Protein AF-A0A1W6A585-F1 (afdb_monomer_lite)

Structure (mmCIF, N/CA/C/O backbone):
data_AF-A0A1W6A585-F1
#
_entry.id   AF-A0A1W6A585-F1
#
loop_
_atom_site.group_PDB
_atom_site.id
_atom_site.type_symbol
_atom_site.label_atom_id
_atom_site.label_alt_id
_atom_site.label_comp_id
_atom_site.label_asym_id
_atom_site.label_entity_id
_atom_site.label_seq_id
_atom_site.pdbx_PDB_ins_code
_atom_site.Cartn_x
_atom_site.Cartn_y
_atom_site.Cartn_z
_atom_site.occupancy
_atom_site.B_iso_or_equiv
_atom_site.auth_seq_id
_atom_site.auth_comp_id
_atom_site.auth_asym_id
_atom_site.auth_atom_id
_atom_site.pdbx_PDB_model_num
ATOM 1 N N . MET A 1 1 ? -0.919 -3.423 17.310 1.00 91.56 1 MET A N 1
ATOM 2 C CA . MET A 1 1 ? -0.497 -2.271 16.476 1.00 91.56 1 MET A CA 1
ATOM 3 C C . MET A 1 1 ? -1.715 -1.393 16.209 1.00 91.56 1 MET A C 1
ATOM 5 O O . MET A 1 1 ? -2.784 -1.970 16.002 1.00 91.56 1 MET A O 1
ATOM 9 N N . ARG A 1 2 ? -1.601 -0.051 16.245 1.00 95.38 2 ARG A N 1
ATOM 10 C CA . ARG A 1 2 ? -2.757 0.808 15.926 1.00 95.38 2 ARG A CA 1
ATOM 11 C C . ARG A 1 2 ? -3.087 0.684 14.443 1.00 95.38 2 ARG A C 1
ATOM 13 O O . ARG A 1 2 ? -2.188 0.471 13.629 1.00 95.38 2 ARG A O 1
ATOM 20 N N . LYS A 1 3 ? -4.361 0.832 14.090 1.00 96.56 3 LYS A N 1
ATOM 21 C CA . LYS A 1 3 ? -4.817 0.820 12.692 1.00 96.56 3 LYS A CA 1
ATOM 22 C C . LYS A 1 3 ? -4.070 1.866 11.857 1.00 96.56 3 LYS A C 1
ATOM 24 O O . LYS A 1 3 ? -3.578 1.538 10.779 1.00 96.56 3 LYS A O 1
ATOM 29 N N . ILE A 1 4 ? -3.905 3.082 12.387 1.00 96.00 4 ILE A N 1
ATOM 30 C CA . ILE A 1 4 ? -3.217 4.170 11.681 1.00 96.00 4 ILE A CA 1
ATOM 31 C C . ILE A 1 4 ? -1.752 3.864 11.360 1.00 96.00 4 ILE A C 1
ATOM 33 O O . ILE A 1 4 ? -1.288 4.200 10.274 1.00 96.00 4 ILE A O 1
ATOM 37 N N . ASP A 1 5 ? -1.045 3.161 12.252 1.00 95.62 5 ASP A N 1
ATOM 38 C CA . ASP A 1 5 ? 0.359 2.794 12.038 1.00 95.62 5 ASP A CA 1
ATOM 39 C C . ASP A 1 5 ? 0.494 1.880 10.806 1.00 95.62 5 ASP A C 1
ATOM 41 O O . ASP A 1 5 ? 1.440 1.994 10.030 1.00 95.62 5 ASP A O 1
ATOM 45 N N . ILE A 1 6 ? -0.483 0.989 10.598 1.00 96.12 6 ILE A N 1
ATOM 46 C CA . ILE A 1 6 ? -0.512 0.061 9.462 1.00 96.12 6 ILE A CA 1
ATOM 47 C C . ILE A 1 6 ? -0.818 0.820 8.171 1.00 96.12 6 ILE A C 1
ATOM 49 O O . ILE A 1 6 ? -0.105 0.654 7.183 1.00 96.12 6 ILE A O 1
ATOM 53 N N . VAL A 1 7 ? -1.845 1.674 8.185 1.00 95.44 7 VAL A N 1
ATOM 54 C CA . VAL A 1 7 ? -2.234 2.488 7.022 1.00 95.44 7 VAL A CA 1
ATOM 55 C C . VAL A 1 7 ? -1.082 3.395 6.582 1.00 95.44 7 VAL A C 1
ATOM 57 O O . VAL A 1 7 ? -0.751 3.441 5.398 1.00 95.44 7 VAL A O 1
ATOM 60 N N . MET A 1 8 ? -0.406 4.052 7.528 1.00 95.38 8 MET A N 1
ATOM 61 C CA . MET A 1 8 ? 0.756 4.892 7.232 1.00 95.38 8 MET A CA 1
ATOM 62 C C . MET A 1 8 ? 1.908 4.104 6.609 1.00 95.38 8 MET A C 1
ATOM 64 O O . MET A 1 8 ? 2.510 4.567 5.643 1.00 95.38 8 MET A O 1
ATOM 68 N N . GLU A 1 9 ? 2.225 2.912 7.114 1.00 95.38 9 GLU A N 1
ATOM 69 C CA . GLU A 1 9 ? 3.292 2.088 6.535 1.00 95.38 9 GLU A CA 1
ATOM 70 C C . GLU A 1 9 ? 2.941 1.588 5.120 1.00 95.38 9 GLU A C 1
ATOM 72 O O . GLU A 1 9 ? 3.835 1.503 4.270 1.00 95.38 9 GLU A O 1
ATOM 77 N N . ILE A 1 10 ? 1.659 1.329 4.830 1.00 95.31 10 ILE A N 1
ATOM 78 C CA . ILE A 1 10 ? 1.180 1.031 3.471 1.00 95.31 10 ILE A CA 1
ATOM 79 C C . ILE A 1 10 ? 1.442 2.228 2.551 1.00 95.31 10 ILE A C 1
ATOM 81 O O . ILE A 1 10 ? 2.168 2.092 1.565 1.00 95.31 10 ILE A O 1
ATOM 85 N N . TRP A 1 11 ? 0.965 3.423 2.911 1.00 94.00 11 TRP A N 1
ATOM 86 C CA . TRP A 1 11 ? 1.144 4.617 2.078 1.00 94.00 11 TRP A CA 1
ATOM 87 C C . TRP A 1 11 ? 2.603 5.039 1.927 1.00 94.00 11 TRP A C 1
ATOM 89 O O . TRP A 1 11 ? 3.014 5.494 0.862 1.00 94.00 11 TRP A O 1
ATOM 99 N N . LYS A 1 12 ? 3.436 4.844 2.952 1.00 93.31 12 L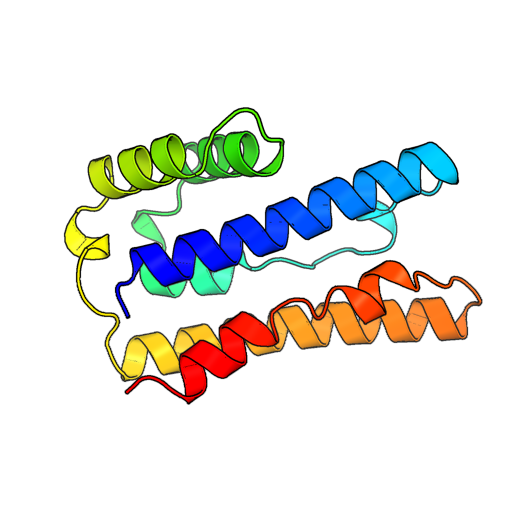YS A N 1
ATOM 100 C CA . LYS A 1 12 ? 4.887 5.064 2.849 1.00 93.31 12 LYS A CA 1
ATOM 101 C C . LYS A 1 12 ? 5.540 4.091 1.876 1.00 93.31 12 LYS A C 1
ATOM 103 O O . LYS A 1 12 ? 6.494 4.462 1.193 1.00 93.31 12 LYS A O 1
ATOM 108 N N . THR A 1 13 ? 5.046 2.858 1.808 1.00 92.25 13 THR A N 1
ATOM 109 C CA . THR A 1 13 ? 5.521 1.865 0.842 1.00 92.25 13 THR A CA 1
ATOM 110 C C . THR A 1 13 ? 5.131 2.264 -0.578 1.00 92.25 13 THR A C 1
ATOM 112 O O . THR A 1 13 ? 5.997 2.281 -1.452 1.00 92.25 13 THR A O 1
ATOM 115 N N . GLU A 1 14 ? 3.881 2.679 -0.799 1.00 92.19 14 GLU A N 1
ATOM 116 C CA . GLU A 1 14 ? 3.445 3.192 -2.105 1.00 92.19 14 GLU A CA 1
ATOM 117 C C . GLU A 1 14 ? 4.211 4.445 -2.523 1.00 92.19 14 GLU A C 1
ATOM 119 O O . GLU A 1 14 ? 4.690 4.522 -3.649 1.00 92.19 14 GLU A O 1
ATOM 124 N N . ARG A 1 15 ? 4.433 5.388 -1.602 1.00 92.62 15 ARG A N 1
ATOM 125 C CA . ARG A 1 15 ? 5.257 6.579 -1.844 1.00 92.62 15 ARG A CA 1
ATOM 126 C C . ARG A 1 15 ? 6.665 6.218 -2.309 1.00 92.62 15 ARG A C 1
ATOM 128 O O . ARG A 1 15 ? 7.159 6.788 -3.279 1.00 92.62 15 ARG A O 1
ATOM 135 N N . LYS A 1 16 ? 7.327 5.268 -1.642 1.00 91.56 16 LYS A N 1
ATOM 136 C CA . LYS A 1 16 ? 8.656 4.795 -2.063 1.00 91.56 16 LYS A CA 1
ATOM 137 C C . LYS A 1 16 ? 8.614 4.212 -3.475 1.00 91.56 16 LYS A C 1
ATOM 139 O O . LYS A 1 16 ? 9.472 4.547 -4.286 1.00 91.56 16 LYS A O 1
ATOM 144 N N . PHE A 1 17 ? 7.623 3.370 -3.767 1.00 91.69 17 PHE A N 1
ATOM 145 C CA . PHE A 1 17 ? 7.435 2.777 -5.091 1.00 91.69 17 PHE A CA 1
ATOM 146 C C . PHE A 1 17 ? 7.178 3.841 -6.171 1.00 91.69 17 PHE A C 1
ATOM 148 O O . PHE A 1 17 ? 7.789 3.796 -7.237 1.00 91.69 17 PHE A O 1
ATOM 155 N N . PHE A 1 18 ? 6.355 4.847 -5.867 1.00 92.38 18 PHE A N 1
ATOM 156 C CA . PHE A 1 18 ? 6.067 5.970 -6.753 1.00 92.38 18 PHE A CA 1
ATOM 157 C C . PHE A 1 18 ? 7.332 6.761 -7.117 1.00 92.38 18 PHE A C 1
ATOM 159 O O . PHE A 1 18 ? 7.631 6.963 -8.294 1.00 92.38 18 PHE A O 1
ATOM 166 N N . PHE A 1 19 ? 8.132 7.163 -6.124 1.00 92.56 19 PHE A N 1
ATOM 167 C CA . PHE A 1 19 ? 9.371 7.898 -6.394 1.00 92.56 19 PHE A CA 1
ATOM 168 C C . PHE A 1 19 ? 10.404 7.062 -7.152 1.00 92.56 19 PHE A C 1
ATOM 170 O O . PHE A 1 19 ? 11.087 7.598 -8.024 1.00 92.56 19 PHE A O 1
ATOM 177 N N . TYR A 1 20 ? 10.479 5.756 -6.880 1.00 92.50 20 TYR A N 1
ATOM 178 C CA . TYR A 1 20 ? 11.316 4.848 -7.660 1.00 92.50 20 TYR A CA 1
ATOM 179 C C . TYR A 1 20 ? 10.892 4.816 -9.135 1.00 92.50 20 TYR A C 1
ATOM 181 O O . TYR A 1 20 ? 11.729 4.958 -10.026 1.00 92.50 20 TYR A O 1
ATOM 189 N N . GLY A 1 21 ? 9.591 4.692 -9.405 1.00 92.38 21 GLY A N 1
ATOM 190 C CA . GLY A 1 21 ? 9.068 4.712 -10.769 1.00 92.38 21 GLY A CA 1
ATOM 191 C C . GLY A 1 21 ? 9.371 6.016 -11.505 1.00 92.38 21 GLY A C 1
ATOM 192 O O . GLY A 1 21 ? 9.797 5.996 -12.660 1.00 92.38 21 GLY A O 1
ATOM 193 N N . TYR A 1 22 ? 9.238 7.150 -10.814 1.00 93.12 22 TYR A N 1
ATOM 194 C CA . TYR A 1 22 ? 9.595 8.458 -11.363 1.00 93.12 22 TYR A CA 1
ATOM 195 C C . TYR A 1 22 ? 11.093 8.562 -11.692 1.00 93.12 22 TYR A C 1
ATOM 197 O O . TYR A 1 22 ? 11.469 9.072 -12.747 1.00 93.12 22 TYR A O 1
ATOM 205 N N . GLU A 1 23 ? 11.966 8.047 -10.822 1.00 93.00 23 GLU A N 1
ATOM 206 C CA . GLU A 1 23 ? 13.410 7.993 -11.069 1.00 93.00 23 GLU A CA 1
ATOM 207 C C . GLU A 1 23 ? 13.752 7.126 -12.289 1.00 93.00 23 GLU A C 1
ATOM 209 O O . GLU A 1 23 ? 14.532 7.548 -13.146 1.00 93.00 23 GLU A O 1
ATOM 214 N N . VAL A 1 24 ? 13.132 5.948 -12.417 1.00 91.56 24 VAL A N 1
ATOM 215 C CA . VAL A 1 24 ? 13.290 5.078 -13.592 1.00 91.56 24 VAL A CA 1
ATOM 216 C C . VAL A 1 24 ? 12.885 5.810 -14.867 1.00 91.56 24 VAL A C 1
ATOM 218 O O . VAL A 1 24 ? 13.657 5.819 -15.831 1.00 91.56 24 VAL A O 1
ATOM 221 N N . CYS A 1 25 ? 11.717 6.453 -14.867 1.00 92.75 25 CYS A N 1
ATOM 222 C CA . CYS A 1 25 ? 11.221 7.206 -16.013 1.00 92.75 25 CYS A CA 1
ATOM 223 C C . CYS A 1 25 ? 12.200 8.314 -16.422 1.00 92.75 25 CYS A C 1
ATOM 225 O O . CYS A 1 25 ? 12.593 8.394 -17.584 1.00 92.75 25 CYS A O 1
ATOM 227 N N . ASN A 1 26 ? 12.687 9.108 -15.466 1.00 92.62 26 ASN A N 1
ATOM 228 C CA . ASN A 1 26 ? 13.635 10.190 -15.749 1.00 92.62 26 ASN A CA 1
ATOM 229 C C . ASN A 1 26 ? 14.987 9.695 -16.277 1.00 92.62 26 ASN A C 1
ATOM 231 O O . ASN A 1 26 ? 15.590 10.348 -17.127 1.00 92.62 26 ASN A O 1
ATOM 235 N N . ASN A 1 27 ? 15.476 8.560 -15.774 1.00 90.50 27 ASN A N 1
ATOM 236 C CA . ASN A 1 27 ? 16.802 8.049 -16.121 1.00 90.50 27 ASN A CA 1
ATOM 237 C C . ASN A 1 27 ? 16.819 7.233 -17.419 1.00 90.50 27 ASN A C 1
ATOM 239 O O . ASN A 1 27 ? 17.860 7.141 -18.068 1.00 90.50 27 ASN A O 1
ATOM 243 N N . THR A 1 28 ? 15.696 6.610 -17.785 1.00 88.69 28 THR A N 1
ATOM 244 C CA . THR A 1 28 ? 15.640 5.638 -18.892 1.00 88.69 28 THR A CA 1
ATOM 245 C C . THR A 1 28 ? 14.655 6.010 -19.999 1.00 88.69 28 THR A C 1
ATOM 247 O O . THR A 1 28 ? 14.768 5.478 -21.102 1.00 88.69 28 THR A O 1
ATOM 250 N N . GLY A 1 29 ? 13.701 6.907 -19.730 1.00 89.88 29 GLY A N 1
ATOM 251 C CA . GLY A 1 29 ? 12.579 7.212 -20.622 1.00 89.88 29 GLY A CA 1
ATOM 252 C C . GLY A 1 29 ? 11.504 6.120 -20.681 1.00 89.88 29 GLY A C 1
ATOM 253 O O . GLY A 1 29 ? 10.623 6.193 -21.531 1.00 89.88 29 GLY A O 1
ATOM 254 N N . ILE A 1 30 ? 11.582 5.092 -19.829 1.00 89.12 30 ILE A N 1
ATOM 255 C CA . ILE A 1 30 ? 10.564 4.042 -19.727 1.00 89.12 30 ILE A CA 1
ATOM 256 C C . ILE A 1 30 ? 9.413 4.552 -18.862 1.00 89.12 30 ILE A C 1
ATOM 258 O O . ILE A 1 30 ? 9.625 4.896 -17.699 1.00 89.12 30 ILE A O 1
ATOM 262 N N . GLU A 1 31 ? 8.195 4.510 -19.398 1.00 92.12 31 GLU A N 1
ATOM 263 C CA . GLU A 1 31 ? 6.962 4.792 -18.659 1.00 92.12 31 GLU A CA 1
ATOM 264 C C . GLU 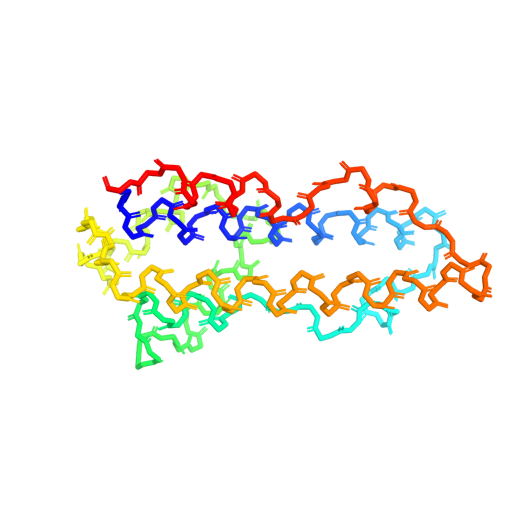A 1 31 ? 6.698 3.686 -17.624 1.00 92.12 31 GLU A C 1
ATOM 266 O O . GLU A 1 31 ? 5.973 2.720 -17.854 1.00 92.12 31 GLU A O 1
ATOM 271 N N . PHE A 1 32 ? 7.354 3.786 -16.467 1.00 90.44 32 PHE A N 1
ATOM 272 C CA . PHE A 1 32 ? 7.407 2.724 -15.460 1.00 90.44 32 PHE A CA 1
ATOM 273 C C . PHE A 1 32 ? 6.023 2.232 -15.012 1.00 90.44 32 PHE A C 1
ATOM 275 O O . PHE A 1 32 ? 5.825 1.032 -14.833 1.00 90.44 32 PHE A O 1
ATOM 282 N N . PHE A 1 33 ? 5.058 3.139 -14.871 1.00 89.81 33 PHE A N 1
ATOM 283 C CA . PHE A 1 33 ? 3.694 2.810 -14.443 1.00 89.81 33 PHE A CA 1
ATOM 284 C C . PHE A 1 33 ? 2.816 2.238 -15.568 1.00 89.81 33 PHE A C 1
ATOM 286 O O . PHE A 1 33 ? 1.760 1.680 -15.287 1.00 89.81 33 PHE A O 1
ATOM 293 N N . GLU A 1 34 ? 3.251 2.327 -16.829 1.00 90.31 34 GLU A N 1
ATOM 294 C CA . GLU A 1 34 ? 2.659 1.553 -17.931 1.00 90.31 34 GLU A CA 1
ATOM 295 C C . GLU A 1 34 ? 3.217 0.122 -17.976 1.00 90.31 34 GLU A C 1
ATOM 297 O O . GLU A 1 34 ? 2.587 -0.781 -18.522 1.00 90.31 34 GLU A O 1
ATOM 302 N N . VAL A 1 35 ? 4.403 -0.086 -17.396 1.00 88.50 35 VAL A N 1
ATOM 303 C CA . VAL A 1 35 ? 5.095 -1.377 -17.350 1.00 88.50 35 VAL A CA 1
ATOM 304 C C . VAL A 1 35 ? 4.693 -2.194 -16.121 1.00 88.50 35 VAL A C 1
ATOM 306 O O . VAL A 1 35 ? 4.417 -3.387 -16.246 1.00 88.50 35 VAL A O 1
ATOM 309 N N . ILE A 1 36 ? 4.673 -1.568 -14.942 1.00 88.75 36 ILE A N 1
ATOM 310 C CA . ILE A 1 36 ? 4.148 -2.155 -13.709 1.00 88.75 36 ILE A CA 1
ATOM 311 C C . ILE A 1 36 ? 2.744 -1.607 -13.479 1.00 88.75 36 ILE A C 1
ATOM 313 O O . ILE A 1 36 ? 2.560 -0.531 -12.910 1.00 88.75 36 ILE A O 1
ATOM 317 N N . THR A 1 37 ? 1.755 -2.364 -13.926 1.00 83.69 37 THR A N 1
ATOM 318 C CA . THR A 1 37 ? 0.336 -2.024 -13.812 1.00 83.69 37 THR A CA 1
ATOM 319 C C . THR A 1 37 ? -0.287 -2.745 -12.619 1.00 83.69 37 THR A C 1
ATOM 321 O O . THR A 1 37 ? 0.247 -3.739 -12.153 1.00 83.69 37 THR A O 1
ATOM 324 N N . GLU A 1 38 ? -1.443 -2.317 -12.116 1.00 82.44 38 GLU A N 1
ATOM 325 C CA . GLU A 1 38 ? -2.232 -3.100 -11.134 1.00 82.44 38 GLU A CA 1
ATOM 326 C C . GLU A 1 38 ? -1.567 -3.359 -9.761 1.00 82.44 38 GLU A C 1
ATOM 328 O O . GLU A 1 38 ? -2.098 -4.129 -8.956 1.00 82.44 38 GLU A O 1
ATOM 333 N N . PHE A 1 39 ? -0.422 -2.741 -9.450 1.00 85.50 39 PHE A N 1
ATOM 334 C CA . PHE A 1 39 ? 0.082 -2.723 -8.078 1.00 85.50 39 PHE A CA 1
ATOM 335 C C . PHE A 1 39 ? -0.734 -1.717 -7.263 1.00 85.50 39 PHE A C 1
ATOM 337 O O . PHE A 1 39 ? -0.549 -0.511 -7.395 1.00 85.50 39 PHE A O 1
ATOM 344 N N . ASP A 1 40 ? -1.649 -2.235 -6.449 1.00 83.69 40 ASP A N 1
ATOM 345 C CA . ASP A 1 40 ? -2.582 -1.452 -5.641 1.00 83.69 40 ASP A CA 1
ATOM 346 C C . ASP A 1 40 ? -2.683 -2.048 -4.229 1.00 83.69 40 ASP A C 1
ATOM 348 O O . ASP A 1 40 ? -2.917 -3.252 -4.071 1.00 83.69 40 ASP A O 1
ATOM 352 N N . LEU A 1 41 ? -2.495 -1.219 -3.197 1.00 90.88 41 LEU A N 1
ATOM 353 C CA . LEU A 1 41 ? -2.647 -1.609 -1.791 1.00 90.88 41 LEU A CA 1
ATOM 354 C C . LEU A 1 41 ? -3.897 -1.005 -1.141 1.00 90.88 41 LEU A C 1
ATOM 356 O O . LEU A 1 41 ? -4.139 -1.230 0.050 1.00 90.88 41 LEU A O 1
ATOM 360 N N . SER A 1 42 ? -4.738 -0.312 -1.915 1.00 90.62 42 SER A N 1
ATOM 361 C CA . SER A 1 42 ? -5.981 0.307 -1.450 1.00 90.62 42 SER A CA 1
ATOM 362 C C . SER A 1 42 ? -6.917 -0.697 -0.782 1.00 90.62 42 SER A C 1
ATOM 364 O O . SER A 1 42 ? -7.527 -0.380 0.237 1.00 90.62 42 SER A O 1
ATOM 366 N N . ALA A 1 43 ? -6.977 -1.937 -1.279 1.00 92.50 43 ALA A N 1
ATOM 367 C CA . ALA A 1 43 ? -7.793 -3.002 -0.699 1.00 92.50 43 ALA A CA 1
ATOM 368 C C . ALA A 1 43 ? -7.428 -3.283 0.769 1.00 92.50 43 ALA A C 1
ATOM 370 O O . ALA A 1 43 ? -8.315 -3.412 1.612 1.00 92.50 43 ALA A O 1
ATOM 371 N N . ALA A 1 44 ? -6.134 -3.306 1.107 1.00 95.06 44 ALA A N 1
ATOM 372 C CA . ALA A 1 44 ? -5.680 -3.509 2.481 1.00 95.06 44 ALA A CA 1
ATOM 373 C C . ALA A 1 44 ? -6.086 -2.342 3.395 1.00 95.06 44 ALA A C 1
ATOM 375 O O . ALA A 1 44 ? -6.431 -2.557 4.555 1.00 95.06 44 ALA A O 1
ATOM 376 N N . VAL A 1 45 ? -6.090 -1.113 2.876 1.00 94.94 45 VAL A N 1
ATOM 377 C CA . VAL A 1 45 ? -6.503 0.066 3.648 1.00 94.94 45 VAL A CA 1
ATOM 378 C C . VAL A 1 45 ? -8.017 0.138 3.802 1.00 94.94 45 VAL A C 1
ATOM 380 O O . VAL A 1 45 ? -8.490 0.401 4.904 1.00 94.94 45 VAL A O 1
ATOM 383 N N . LYS A 1 46 ? -8.788 -0.193 2.760 1.00 94.75 46 LYS A N 1
ATOM 384 C CA . LYS A 1 46 ? -10.255 -0.312 2.820 1.00 94.75 46 LYS A CA 1
ATOM 385 C C . LYS A 1 46 ? -10.710 -1.308 3.882 1.00 94.75 46 LYS A C 1
ATOM 387 O O . LYS A 1 46 ? -11.710 -1.073 4.548 1.00 94.75 46 LYS A O 1
ATOM 392 N N . VAL A 1 47 ? -9.952 -2.383 4.102 1.00 94.69 47 VAL A N 1
ATOM 393 C CA . VAL A 1 47 ? -10.210 -3.322 5.205 1.00 94.69 47 VAL A CA 1
ATOM 394 C C . VAL A 1 47 ? -10.063 -2.648 6.572 1.00 94.69 47 VAL A C 1
ATOM 396 O O . VAL A 1 47 ? -10.775 -3.023 7.500 1.00 94.69 47 VAL A O 1
ATOM 399 N N . ILE A 1 48 ? -9.159 -1.673 6.716 1.00 94.44 48 ILE A N 1
ATOM 400 C CA . ILE A 1 48 ? -8.877 -0.977 7.978 1.00 94.44 48 ILE A CA 1
ATOM 401 C C . ILE A 1 48 ? -9.882 0.146 8.241 1.00 94.44 48 ILE A C 1
ATOM 403 O O . ILE A 1 48 ? -10.475 0.176 9.319 1.00 94.44 48 ILE A O 1
ATOM 407 N N . ILE A 1 49 ? -10.048 1.047 7.270 1.00 90.31 49 ILE A N 1
ATOM 408 C CA . ILE A 1 49 ? -10.848 2.272 7.413 1.00 90.31 49 ILE A CA 1
ATOM 409 C C . ILE A 1 49 ? -12.327 2.045 7.050 1.00 90.31 49 ILE A C 1
ATOM 411 O O . ILE A 1 49 ? -13.177 2.854 7.386 1.00 90.31 49 ILE A O 1
ATOM 415 N N . GLY A 1 50 ? -12.652 0.949 6.360 1.00 87.88 50 GLY A N 1
ATOM 416 C CA . GLY A 1 50 ? -13.979 0.703 5.794 1.00 87.88 50 GLY A CA 1
ATOM 417 C C . GLY A 1 50 ? -14.164 1.340 4.413 1.00 87.88 50 GLY A C 1
ATOM 418 O O . GLY A 1 50 ? -13.721 2.454 4.144 1.00 87.88 50 GLY A O 1
ATOM 419 N N . GLU A 1 51 ? -14.844 0.628 3.515 1.00 83.62 51 GLU A N 1
ATOM 420 C CA . GLU A 1 51 ? -15.041 1.069 2.126 1.00 83.62 51 GLU A CA 1
ATOM 421 C C . GLU A 1 51 ? -15.832 2.384 2.027 1.00 83.62 51 GLU A C 1
ATOM 423 O O . GLU A 1 51 ? -15.492 3.239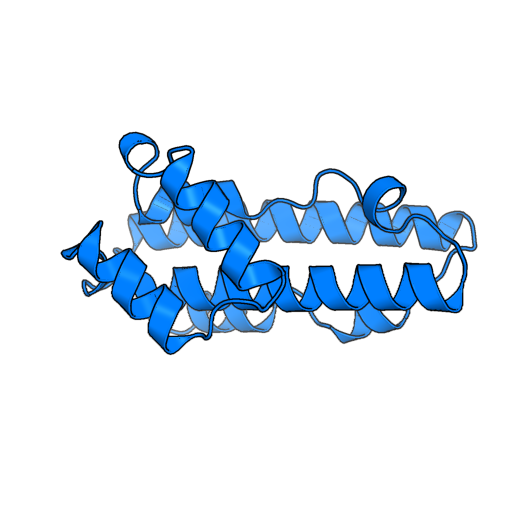 1.215 1.00 83.62 51 GLU A O 1
ATOM 428 N N . ASP A 1 52 ? -16.802 2.598 2.922 1.00 81.12 52 ASP A N 1
ATOM 429 C CA . ASP A 1 52 ? -17.633 3.810 2.960 1.00 81.12 52 ASP A CA 1
ATOM 430 C C . ASP A 1 52 ? -16.841 5.091 3.281 1.00 81.12 52 ASP A C 1
ATOM 432 O O . ASP A 1 52 ? -17.257 6.190 2.909 1.00 81.12 52 ASP A O 1
ATOM 436 N N . LEU A 1 53 ? -15.698 4.964 3.966 1.00 78.31 53 LEU A N 1
ATOM 437 C CA . LEU A 1 53 ? -14.801 6.081 4.283 1.00 78.31 53 LEU A CA 1
ATOM 438 C C . LEU A 1 53 ? -13.712 6.280 3.216 1.00 78.31 53 LEU A C 1
ATOM 440 O O . LEU A 1 53 ? -13.076 7.335 3.166 1.00 78.31 53 LEU A O 1
ATOM 444 N N . PHE A 1 54 ? -13.531 5.310 2.316 1.00 78.75 54 PHE A N 1
ATOM 445 C CA . PHE A 1 54 ? -12.584 5.372 1.205 1.00 78.75 54 PHE A CA 1
ATOM 446 C C . PHE A 1 54 ? -13.226 6.063 -0.013 1.00 78.75 54 PHE A C 1
ATOM 448 O O . PHE A 1 54 ? -13.555 5.433 -1.017 1.00 78.75 54 PHE A O 1
ATOM 455 N N . GLY A 1 55 ? -13.459 7.374 0.099 1.00 80.94 55 GLY A N 1
ATOM 456 C CA . GLY A 1 55 ? -14.035 8.207 -0.967 1.00 80.94 55 GLY A CA 1
ATOM 457 C C . GLY A 1 55 ? -13.009 9.063 -1.718 1.00 80.94 55 GLY A C 1
ATOM 458 O O . GLY A 1 55 ? -11.838 9.122 -1.352 1.00 80.94 55 GLY A O 1
ATOM 459 N N . GLY A 1 56 ? -13.465 9.821 -2.723 1.00 80.69 56 GLY A N 1
ATOM 460 C CA . GLY A 1 56 ? -12.584 10.653 -3.562 1.00 80.69 56 GLY A CA 1
ATOM 461 C C . GLY A 1 56 ? -11.724 11.658 -2.780 1.00 80.69 56 GLY A C 1
ATOM 462 O O . GLY A 1 56 ? -10.555 11.846 -3.095 1.00 80.69 56 GLY A O 1
ATOM 463 N N . CYS A 1 57 ? -12.243 12.244 -1.692 1.00 81.31 57 CYS A N 1
ATOM 464 C CA . CYS A 1 57 ? -11.435 13.118 -0.833 1.00 81.31 57 CYS A CA 1
ATOM 465 C C . CYS A 1 57 ? -10.291 12.365 -0.138 1.00 81.31 57 CYS A C 1
ATOM 467 O O . CYS A 1 57 ? -9.210 12.925 0.025 1.00 81.31 57 CYS A O 1
ATOM 469 N N . TYR A 1 58 ? -10.504 11.111 0.268 1.00 85.56 58 TYR A N 1
ATOM 470 C CA . TYR A 1 58 ? -9.448 10.288 0.853 1.00 85.56 58 TYR A CA 1
ATOM 471 C C . TYR A 1 58 ? -8.357 10.021 -0.194 1.00 85.56 58 TYR A C 1
ATOM 473 O O . TYR A 1 58 ? -7.182 10.287 0.057 1.00 85.56 58 TYR A O 1
ATOM 481 N N . GLU A 1 59 ? -8.757 9.606 -1.400 1.00 87.88 59 GLU A N 1
ATOM 482 C CA . GLU A 1 59 ? -7.855 9.334 -2.528 1.00 87.88 59 GLU A CA 1
ATOM 483 C C . GLU A 1 59 ? -7.020 10.561 -2.927 1.00 87.88 59 GLU A C 1
ATOM 485 O O . GLU A 1 59 ? -5.806 10.454 -3.095 1.00 87.88 59 GLU A O 1
ATOM 490 N N . GLU A 1 60 ? -7.627 11.748 -3.006 1.00 88.81 60 GLU A N 1
ATOM 491 C CA . GLU A 1 60 ? -6.918 12.996 -3.326 1.00 88.81 60 GLU A CA 1
ATOM 492 C C . GLU A 1 60 ? -5.822 13.333 -2.303 1.00 88.81 60 GLU A C 1
ATOM 494 O O . GLU A 1 60 ? -4.708 13.735 -2.664 1.00 88.81 60 GLU A O 1
ATOM 499 N N . ASN A 1 61 ? -6.116 13.173 -1.010 1.00 89.00 61 ASN A N 1
ATOM 500 C CA . ASN A 1 61 ? -5.150 13.454 0.050 1.00 89.00 61 ASN A CA 1
ATOM 501 C C . ASN A 1 61 ? -4.041 12.394 0.097 1.00 89.00 61 ASN A C 1
ATOM 503 O O . ASN A 1 61 ? -2.880 12.757 0.281 1.00 89.00 61 ASN A O 1
ATOM 507 N N . VAL A 1 62 ? -4.367 11.113 -0.117 1.00 90.69 62 VAL A N 1
ATOM 508 C CA . VAL A 1 62 ? -3.361 10.048 -0.257 1.00 90.69 62 VAL A CA 1
ATOM 509 C C . VAL A 1 62 ? -2.460 10.325 -1.458 1.00 90.69 62 VAL A C 1
ATOM 511 O O . VAL A 1 62 ? -1.243 10.271 -1.314 1.00 90.69 62 VAL A O 1
ATOM 514 N N . GLY A 1 63 ? -3.016 10.718 -2.607 1.00 91.44 63 GLY A N 1
ATOM 515 C CA . GLY A 1 63 ? -2.229 11.117 -3.778 1.00 91.44 63 GLY A CA 1
ATOM 516 C C . GLY A 1 63 ? -1.274 12.275 -3.471 1.00 91.44 63 GLY A C 1
ATOM 517 O O . GLY A 1 63 ? -0.093 12.212 -3.804 1.00 91.44 63 GLY A O 1
ATOM 518 N N . THR A 1 64 ? -1.757 13.281 -2.736 1.00 92.25 64 THR A N 1
ATOM 519 C CA . THR A 1 64 ? -0.955 14.423 -2.250 1.00 92.25 64 THR A CA 1
ATOM 520 C C . THR A 1 64 ? 0.123 14.006 -1.236 1.00 92.25 64 THR A C 1
ATOM 522 O O . THR A 1 64 ? 1.160 14.651 -1.093 1.00 92.25 64 THR A O 1
ATOM 525 N N . PHE A 1 65 ? -0.081 12.918 -0.498 1.00 94.81 65 PHE A N 1
ATOM 526 C CA . PHE A 1 65 ? 0.958 12.356 0.360 1.00 94.81 65 PHE A CA 1
ATOM 527 C C . PHE A 1 65 ? 1.991 11.548 -0.436 1.00 94.81 65 PHE A C 1
ATOM 529 O O . PHE A 1 65 ? 3.195 11.702 -0.206 1.00 94.81 65 PHE A O 1
ATOM 536 N N . ILE A 1 66 ? 1.539 10.718 -1.378 1.00 93.31 66 ILE A N 1
ATOM 537 C CA . ILE A 1 66 ? 2.381 9.870 -2.231 1.00 93.31 66 ILE A CA 1
ATOM 538 C C . ILE A 1 66 ? 3.304 10.718 -3.109 1.00 93.31 66 ILE A C 1
ATOM 540 O O . ILE A 1 66 ? 4.492 10.416 -3.201 1.00 93.31 66 ILE A O 1
ATOM 544 N N . ASP A 1 67 ? 2.816 11.822 -3.676 1.00 92.94 67 ASP A N 1
ATOM 545 C CA . ASP A 1 67 ? 3.644 12.748 -4.461 1.00 92.94 67 ASP A CA 1
ATOM 546 C C . ASP A 1 67 ? 4.578 13.634 -3.616 1.00 92.94 67 ASP A C 1
ATOM 548 O O . ASP A 1 67 ? 5.408 14.379 -4.141 1.00 92.94 67 ASP A O 1
ATOM 552 N N . GLY A 1 68 ? 4.469 13.528 -2.293 1.00 91.00 68 GLY A N 1
ATOM 553 C CA . GLY A 1 68 ? 5.336 14.176 -1.332 1.00 91.00 68 GLY A CA 1
ATOM 554 C C . GLY A 1 68 ? 4.994 15.611 -0.965 1.00 91.00 68 GLY A C 1
ATOM 555 O O . GLY A 1 68 ? 5.798 16.237 -0.271 1.00 91.00 68 GLY A O 1
ATOM 556 N N . ARG A 1 69 ? 3.819 16.115 -1.350 1.00 92.44 69 ARG A N 1
ATOM 557 C CA . ARG A 1 69 ? 3.315 17.420 -0.903 1.00 92.44 69 ARG A CA 1
ATOM 558 C C . ARG A 1 69 ? 2.846 17.417 0.553 1.00 92.44 69 ARG A C 1
ATOM 560 O O . ARG A 1 69 ? 2.897 18.473 1.178 1.00 92.44 69 ARG A O 1
ATOM 567 N N . TYR A 1 70 ? 2.446 16.266 1.101 1.00 91.94 70 TYR A N 1
ATOM 568 C CA . TYR A 1 70 ? 2.208 16.093 2.541 1.00 91.94 70 TYR A CA 1
ATOM 569 C C . TYR A 1 70 ? 3.328 15.332 3.257 1.00 91.94 70 TYR A C 1
ATOM 571 O O . TYR A 1 70 ? 3.944 14.390 2.739 1.00 91.94 70 TYR A O 1
ATOM 579 N N . THR A 1 71 ? 3.573 15.750 4.495 1.00 94.12 71 THR A N 1
ATOM 580 C CA . THR A 1 71 ? 4.410 15.057 5.476 1.00 94.12 71 THR A CA 1
ATOM 581 C C . THR A 1 71 ? 3.651 13.903 6.136 1.00 94.12 71 THR A C 1
ATOM 583 O O . THR A 1 71 ? 2.424 13.827 6.078 1.00 94.12 71 THR A O 1
ATOM 586 N N . GLU A 1 72 ? 4.385 12.999 6.794 1.00 94.25 72 GLU A N 1
ATOM 587 C CA . GLU A 1 72 ? 3.777 11.887 7.543 1.00 94.25 72 GLU A CA 1
ATOM 588 C C . GLU A 1 72 ? 2.835 12.397 8.646 1.00 94.25 72 GLU A C 1
ATOM 590 O O . GLU A 1 72 ? 1.723 11.897 8.772 1.00 94.25 72 GLU A O 1
ATOM 595 N N . ALA A 1 73 ? 3.237 13.442 9.377 1.00 94.38 73 ALA A N 1
ATOM 596 C CA . ALA A 1 73 ? 2.435 14.016 10.457 1.00 94.38 73 ALA A CA 1
ATOM 597 C C . ALA A 1 73 ? 1.149 14.697 9.954 1.00 94.38 73 ALA A C 1
ATOM 599 O O . ALA A 1 73 ? 0.103 14.566 10.585 1.00 94.38 73 ALA A O 1
ATOM 600 N N . GLU A 1 74 ? 1.202 15.405 8.820 1.00 94.81 74 GLU A N 1
ATOM 601 C CA . GLU A 1 74 ? 0.006 16.012 8.212 1.00 94.81 74 GLU A CA 1
ATOM 602 C C . GLU A 1 74 ? -0.991 14.949 7.749 1.00 94.81 74 GLU A C 1
ATOM 604 O O . GLU A 1 74 ? -2.197 15.117 7.928 1.00 94.81 74 GLU A O 1
ATOM 609 N N . MET A 1 75 ? -0.492 13.854 7.171 1.00 94.31 75 MET A N 1
ATOM 610 C CA . MET A 1 75 ? -1.341 12.758 6.716 1.00 94.31 75 MET A CA 1
ATOM 611 C C . MET A 1 75 ? -1.951 11.986 7.894 1.00 94.31 75 MET A C 1
ATOM 613 O O . MET A 1 75 ? -3.146 11.696 7.871 1.00 94.31 75 MET A O 1
ATOM 617 N N . GLU A 1 76 ? -1.165 11.703 8.939 1.00 94.50 76 GLU A N 1
ATOM 618 C CA . GLU A 1 76 ? -1.661 11.084 10.176 1.00 94.50 76 GLU A CA 1
ATOM 619 C C . GLU A 1 76 ? -2.771 11.937 10.803 1.00 94.50 76 GLU A C 1
ATOM 621 O O . GLU A 1 76 ? -3.861 11.430 11.061 1.00 94.50 76 GLU A O 1
ATOM 626 N N . LEU A 1 77 ? -2.539 13.247 10.954 1.00 94.12 77 LEU A N 1
ATOM 627 C CA . LEU A 1 77 ? -3.530 14.174 11.504 1.00 94.12 77 LEU A CA 1
ATOM 628 C C . LEU A 1 77 ? -4.836 14.165 10.696 1.00 94.12 77 LEU A C 1
ATOM 630 O O . LEU A 1 77 ? -5.907 14.015 11.275 1.00 94.12 77 LEU A O 1
ATOM 634 N N . LYS A 1 78 ? -4.754 14.268 9.364 1.00 92.31 78 LYS A N 1
ATOM 635 C CA . LYS A 1 78 ? -5.930 14.252 8.479 1.00 92.31 78 LYS A CA 1
ATOM 636 C C . LYS A 1 78 ? -6.738 12.965 8.590 1.00 92.31 78 LYS A C 1
ATOM 638 O O . LYS A 1 78 ? -7.962 13.017 8.640 1.00 92.31 78 LYS A O 1
ATOM 643 N N . MET A 1 79 ? -6.072 11.812 8.641 1.00 91.56 79 MET A N 1
ATOM 644 C CA . MET A 1 79 ? -6.776 10.539 8.797 1.00 91.56 79 MET A CA 1
ATOM 645 C C . MET A 1 79 ? -7.502 10.452 10.138 1.00 91.56 79 MET A C 1
ATOM 647 O O . MET A 1 79 ? -8.632 9.978 10.167 1.00 91.56 79 MET A O 1
ATOM 651 N N . LEU A 1 80 ? -6.899 10.953 11.220 1.00 93.12 80 LEU A N 1
ATOM 652 C CA . LEU A 1 80 ? -7.543 11.000 12.537 1.00 93.12 80 LEU A CA 1
ATOM 653 C C . LEU A 1 80 ? -8.716 11.984 12.597 1.00 93.12 80 LEU A C 1
ATOM 655 O O . LEU A 1 80 ? -9.674 11.744 13.330 1.00 93.12 80 LEU A O 1
ATOM 659 N N . GLU A 1 81 ? -8.669 13.073 11.827 1.00 91.94 81 GLU A N 1
ATOM 660 C CA . GLU A 1 81 ? -9.804 13.990 11.672 1.00 91.94 81 GLU A CA 1
ATOM 661 C C . GLU A 1 81 ? -10.992 13.334 10.949 1.00 91.94 81 GLU A C 1
ATOM 663 O O . GLU A 1 81 ? -12.140 13.681 11.229 1.00 91.94 81 GLU A O 1
ATOM 668 N N . TRP A 1 82 ? -10.740 12.394 10.033 1.00 89.00 82 TRP A N 1
ATOM 669 C CA . TRP A 1 82 ? -11.796 11.666 9.318 1.00 89.00 82 TRP A CA 1
ATOM 670 C C . TRP A 1 82 ? -12.322 10.462 10.088 1.00 89.00 82 TRP A C 1
ATOM 672 O O . TRP A 1 82 ? -13.526 10.212 10.084 1.00 89.00 82 TRP A O 1
ATOM 682 N N . ASP A 1 83 ? -11.424 9.721 10.730 1.00 90.56 83 ASP A N 1
ATOM 683 C CA . ASP A 1 83 ? -11.741 8.506 11.462 1.00 90.56 83 ASP A CA 1
ATOM 684 C C . ASP A 1 83 ? -10.864 8.382 12.711 1.00 90.56 83 ASP A C 1
ATOM 686 O O . ASP A 1 83 ? -9.724 7.910 12.684 1.00 90.56 83 ASP A O 1
ATOM 690 N N . SER A 1 84 ? -11.435 8.767 13.851 1.00 93.12 84 SER A N 1
ATOM 691 C CA . SER A 1 84 ? -10.773 8.633 15.148 1.00 93.12 84 SER A CA 1
ATOM 692 C C . SER A 1 84 ? -10.621 7.175 15.596 1.00 93.12 84 SER A C 1
ATOM 694 O O . SER A 1 84 ? -9.788 6.889 16.457 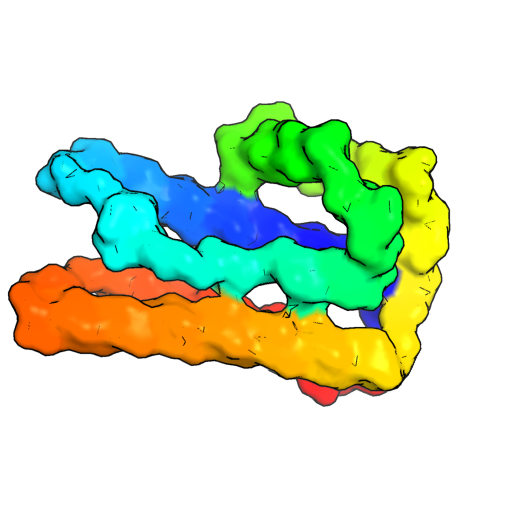1.00 93.12 84 SER A O 1
ATOM 696 N N . THR A 1 85 ? -11.351 6.221 14.999 1.00 93.94 85 THR A N 1
ATOM 697 C CA . THR A 1 85 ? -11.198 4.793 15.329 1.00 93.94 85 THR A CA 1
ATOM 698 C C . THR A 1 85 ? -9.860 4.227 14.853 1.00 93.94 85 THR A C 1
ATOM 700 O O . THR A 1 85 ? -9.485 3.118 15.246 1.00 93.94 85 THR A O 1
ATOM 703 N N . LEU A 1 86 ? -9.096 4.982 14.054 1.00 95.25 86 LEU A N 1
ATOM 704 C CA . LEU A 1 86 ? -7.754 4.602 13.620 1.00 95.25 86 LEU A CA 1
ATOM 705 C C . LEU A 1 86 ? -6.706 4.636 14.741 1.00 95.25 86 LEU A C 1
ATOM 707 O O . LEU A 1 86 ? -5.654 4.001 14.608 1.00 95.25 86 LEU A O 1
ATOM 711 N N . GLU A 1 87 ? -6.996 5.302 15.864 1.00 96.94 87 GLU A N 1
ATOM 712 C CA . GLU A 1 87 ? -6.164 5.217 17.072 1.00 96.94 87 GLU A CA 1
ATOM 713 C C . GLU A 1 87 ? -6.277 3.855 17.773 1.00 96.94 87 GLU A C 1
ATOM 715 O O . GLU A 1 87 ? -5.391 3.467 18.542 1.00 96.94 87 GLU A O 1
ATOM 720 N N . GLU A 1 88 ? -7.347 3.105 17.503 1.00 96.56 88 GLU A N 1
ATOM 721 C CA . GLU A 1 88 ? -7.579 1.795 18.098 1.00 96.56 88 GLU A CA 1
ATOM 722 C C . GLU A 1 88 ? -6.593 0.746 17.573 1.00 96.56 88 GLU A C 1
ATOM 724 O O . GLU A 1 88 ? -6.018 0.847 16.484 1.00 96.56 88 GLU A O 1
ATOM 729 N N . GLN A 1 89 ? -6.423 -0.322 18.352 1.00 96.50 89 GLN A N 1
ATOM 730 C CA . GLN A 1 89 ? -5.690 -1.496 17.895 1.00 96.50 89 GLN A CA 1
ATOM 731 C C . GLN A 1 89 ? -6.478 -2.214 16.795 1.00 96.50 89 GLN A C 1
ATOM 733 O O . GLN A 1 89 ? -7.699 -2.345 16.877 1.00 96.50 89 GLN A O 1
ATOM 738 N N . ILE A 1 90 ? -5.773 -2.715 15.783 1.00 95.12 90 ILE A N 1
ATOM 739 C CA . ILE A 1 90 ? -6.380 -3.610 14.795 1.00 95.12 90 ILE A CA 1
ATOM 740 C C . ILE A 1 90 ? -6.815 -4.919 15.473 1.00 95.12 90 ILE A C 1
ATOM 742 O O . ILE A 1 90 ? -6.073 -5.466 16.294 1.00 95.12 90 ILE A O 1
ATOM 746 N N . SER A 1 91 ? -7.998 -5.441 15.136 1.00 94.81 91 SER A N 1
ATOM 747 C CA . SER A 1 91 ? -8.416 -6.758 15.634 1.00 94.81 91 SER A CA 1
ATOM 748 C C . SER A 1 91 ? -7.646 -7.884 14.941 1.00 94.81 91 SER A C 1
ATOM 750 O O . SER A 1 91 ? -7.120 -7.711 13.838 1.00 94.81 91 SER A O 1
ATOM 752 N N . THR A 1 92 ? -7.595 -9.065 15.558 1.00 93.94 92 THR A N 1
ATOM 753 C CA . THR A 1 92 ? -6.939 -10.239 14.964 1.00 93.94 92 THR A CA 1
ATOM 754 C C . THR A 1 92 ? -7.585 -10.633 13.633 1.00 93.94 92 THR A C 1
ATOM 756 O O . THR A 1 92 ? -6.877 -10.943 12.673 1.00 93.94 92 THR A O 1
ATOM 759 N N . GLU A 1 93 ? -8.914 -10.568 13.543 1.00 94.75 93 GLU A N 1
ATOM 760 C CA . GLU A 1 93 ? -9.669 -10.890 12.332 1.00 94.75 93 GLU A CA 1
ATOM 761 C C . GLU A 1 93 ? -9.366 -9.891 11.213 1.00 94.75 93 GLU A C 1
ATOM 763 O O . GLU A 1 93 ? -8.986 -10.293 10.113 1.00 94.75 93 GLU A O 1
ATOM 768 N N . GLN A 1 94 ? -9.464 -8.589 11.503 1.00 95.00 94 GLN A N 1
ATOM 769 C CA . GLN A 1 94 ? -9.203 -7.527 10.529 1.00 95.00 94 GLN A CA 1
ATOM 770 C C . GLN A 1 94 ? -7.758 -7.599 10.029 1.00 95.00 94 GLN A C 1
ATOM 772 O O . GLN A 1 94 ? -7.498 -7.556 8.829 1.00 95.00 94 GLN A O 1
ATOM 777 N N . LYS A 1 95 ? -6.813 -7.816 10.944 1.00 95.44 95 LYS A N 1
ATOM 778 C CA . LYS A 1 95 ? -5.395 -7.993 10.637 1.00 95.44 95 LYS A CA 1
ATOM 779 C C . LYS A 1 95 ? -5.134 -9.180 9.710 1.00 95.44 95 LYS A C 1
ATOM 781 O O . LYS A 1 95 ? -4.333 -9.053 8.788 1.00 95.44 95 LYS A O 1
ATOM 786 N N . SER A 1 96 ? -5.807 -10.315 9.916 1.00 95.69 96 SER A N 1
ATOM 787 C CA . SER A 1 96 ? -5.675 -11.476 9.027 1.00 95.69 96 SER A CA 1
ATOM 788 C C . SER A 1 96 ? -6.117 -11.153 7.597 1.00 95.69 96 SER A C 1
ATOM 790 O O . SER A 1 96 ? -5.489 -11.619 6.647 1.00 95.69 96 SER A O 1
ATOM 792 N N . VAL A 1 97 ? -7.174 -10.354 7.437 1.00 96.69 97 VAL A N 1
ATOM 793 C CA . VAL A 1 97 ? -7.655 -9.919 6.117 1.00 96.69 97 VAL A CA 1
ATOM 794 C C . VAL A 1 97 ? -6.663 -8.945 5.476 1.00 96.69 97 VAL A C 1
ATOM 796 O O . VAL A 1 97 ? -6.285 -9.144 4.324 1.00 96.69 97 VAL A O 1
ATOM 799 N N . VAL A 1 98 ? -6.156 -7.965 6.236 1.00 96.50 98 VAL A N 1
ATOM 800 C CA . VAL A 1 98 ? -5.117 -7.023 5.774 1.00 96.50 98 VAL A CA 1
ATOM 801 C C . VAL A 1 98 ? -3.887 -7.767 5.256 1.00 96.50 98 VAL A C 1
ATOM 803 O O . VAL A 1 98 ? -3.422 -7.493 4.155 1.00 96.50 98 VAL A O 1
ATOM 806 N N . ILE A 1 99 ? -3.381 -8.747 6.012 1.00 96.12 99 ILE A N 1
ATOM 807 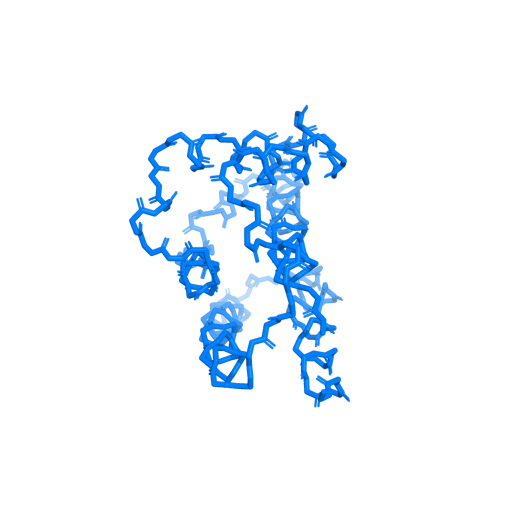C CA . ILE A 1 99 ? -2.245 -9.581 5.590 1.00 96.12 99 ILE A CA 1
ATOM 808 C C . ILE A 1 99 ? -2.541 -10.270 4.250 1.00 96.12 99 ILE A C 1
ATOM 810 O O . ILE A 1 99 ? -1.677 -10.294 3.373 1.00 96.12 99 ILE A O 1
ATOM 814 N N . GLY A 1 100 ? -3.753 -10.804 4.077 1.00 95.94 100 GLY A N 1
ATOM 815 C CA . GLY A 1 100 ? -4.185 -11.431 2.829 1.00 95.94 100 GLY A CA 1
ATOM 816 C C . GLY A 1 100 ? -4.131 -10.478 1.633 1.00 95.94 100 GLY A C 1
ATOM 817 O O . GLY A 1 100 ? -3.571 -10.838 0.598 1.00 95.94 100 GLY A O 1
ATOM 818 N N . GLU A 1 101 ? -4.650 -9.257 1.777 1.00 96.12 101 GLU A N 1
ATOM 819 C CA . GLU A 1 101 ? -4.622 -8.248 0.708 1.00 96.12 101 GLU A CA 1
ATOM 820 C C . GLU A 1 101 ? -3.194 -7.777 0.387 1.00 96.12 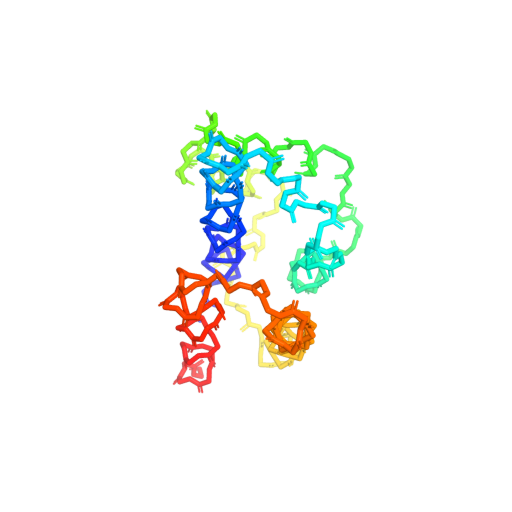101 GLU A C 1
ATOM 822 O O . GLU A 1 101 ? -2.813 -7.704 -0.782 1.00 96.12 101 GLU A O 1
ATOM 827 N N . LEU A 1 102 ? -2.352 -7.560 1.403 1.00 95.50 102 LEU A N 1
ATOM 828 C CA . LEU A 1 102 ? -0.948 -7.186 1.195 1.00 95.50 102 LEU A CA 1
ATOM 829 C C . LEU A 1 102 ? -0.154 -8.286 0.473 1.00 95.50 102 LEU A C 1
ATOM 831 O O . LEU A 1 102 ? 0.684 -7.992 -0.381 1.00 95.50 102 LEU A O 1
ATOM 835 N N . ILE A 1 103 ? -0.425 -9.561 0.773 1.00 93.88 103 ILE A N 1
ATOM 836 C CA . ILE A 1 103 ? 0.188 -10.683 0.050 1.00 93.88 103 ILE A CA 1
ATOM 837 C C . ILE A 1 103 ? -0.223 -10.664 -1.421 1.00 93.88 103 ILE A C 1
ATOM 839 O O . ILE A 1 103 ? 0.645 -10.829 -2.275 1.00 93.88 103 ILE A O 1
ATOM 843 N N . LYS A 1 104 ? -1.503 -10.427 -1.739 1.00 93.56 104 LYS A N 1
ATOM 844 C CA . LYS A 1 104 ? -1.959 -10.333 -3.137 1.00 93.56 104 LYS A CA 1
ATOM 845 C C . LYS A 1 104 ? -1.221 -9.227 -3.893 1.00 93.56 104 LYS A C 1
ATOM 847 O O . LYS A 1 104 ? -0.690 -9.498 -4.968 1.00 93.56 104 LYS A O 1
ATOM 852 N N . GLY A 1 105 ? -1.118 -8.027 -3.312 1.00 91.56 105 GLY A N 1
ATOM 853 C CA . GLY A 1 105 ? -0.372 -6.912 -3.908 1.00 91.56 105 GLY A CA 1
ATOM 854 C C . GLY A 1 105 ? 1.102 -7.257 -4.147 1.00 91.56 105 GLY A C 1
ATOM 855 O O . GLY A 1 105 ? 1.638 -7.033 -5.234 1.00 91.56 105 GLY A O 1
ATOM 856 N N . ARG A 1 106 ? 1.753 -7.902 -3.170 1.00 91.12 106 ARG A N 1
ATOM 857 C CA . ARG A 1 106 ? 3.146 -8.356 -3.297 1.00 91.12 106 ARG A CA 1
ATOM 858 C C . ARG A 1 106 ? 3.333 -9.395 -4.405 1.00 91.12 106 ARG A C 1
ATOM 860 O O . ARG A 1 106 ? 4.278 -9.292 -5.182 1.00 91.12 106 ARG A O 1
ATOM 867 N N . GLU A 1 107 ? 2.476 -10.412 -4.471 1.00 91.31 107 GLU A N 1
ATOM 868 C CA . GLU A 1 107 ? 2.582 -11.464 -5.492 1.00 91.31 107 GLU A CA 1
ATOM 869 C C . GLU A 1 107 ? 2.264 -10.932 -6.898 1.00 91.31 107 GLU A C 1
ATOM 871 O O . GLU A 1 107 ? 2.907 -11.345 -7.867 1.00 91.31 107 GLU A O 1
ATOM 876 N N . CYS A 1 108 ? 1.346 -9.964 -7.013 1.00 91.00 108 CYS A N 1
ATOM 877 C CA . CYS A 1 108 ? 1.107 -9.223 -8.252 1.00 91.00 108 CYS A CA 1
ATOM 878 C C . CYS A 1 108 ? 2.398 -8.550 -8.743 1.00 91.00 108 CYS A C 1
ATOM 880 O O . CYS A 1 108 ? 2.846 -8.802 -9.866 1.00 91.00 108 CYS A O 1
ATOM 882 N N . LEU A 1 109 ? 3.055 -7.779 -7.871 1.00 89.88 109 LEU A N 1
ATOM 883 C CA . LEU A 1 109 ? 4.306 -7.096 -8.198 1.00 89.88 109 LEU A CA 1
ATOM 884 C C . LEU A 1 109 ? 5.428 -8.082 -8.566 1.00 89.88 109 LEU A C 1
ATOM 886 O O . LEU A 1 109 ? 6.090 -7.912 -9.589 1.00 89.88 109 LEU A O 1
ATOM 890 N N . ARG A 1 110 ? 5.615 -9.152 -7.781 1.00 89.44 110 ARG A N 1
ATOM 891 C CA . ARG A 1 110 ? 6.619 -10.199 -8.057 1.00 89.44 110 ARG A CA 1
ATOM 892 C C . ARG A 1 110 ? 6.405 -10.864 -9.413 1.00 89.44 110 ARG A C 1
ATOM 894 O O . ARG A 1 110 ? 7.365 -11.075 -10.150 1.00 89.44 110 ARG A O 1
ATOM 901 N N . THR A 1 111 ? 5.154 -11.161 -9.758 1.00 90.88 111 THR A N 1
ATOM 902 C CA . THR A 1 111 ? 4.805 -11.760 -11.052 1.00 90.88 111 THR A CA 1
ATOM 903 C C . THR A 1 111 ? 5.187 -10.841 -12.208 1.00 90.88 111 THR A C 1
ATOM 905 O O . THR A 1 111 ? 5.731 -11.301 -13.211 1.00 90.88 111 THR A O 1
ATOM 908 N N . GLN A 1 112 ? 4.930 -9.540 -12.079 1.00 90.50 112 GLN A N 1
ATOM 909 C CA . GLN A 1 112 ? 5.279 -8.567 -13.112 1.00 90.50 112 GLN A CA 1
ATOM 910 C C . GLN A 1 112 ? 6.790 -8.393 -13.249 1.00 90.50 112 GLN A C 1
ATOM 912 O O . GLN A 1 112 ? 7.304 -8.457 -14.362 1.00 90.50 112 GLN A O 1
ATOM 917 N N . ILE A 1 113 ? 7.515 -8.288 -12.132 1.00 88.25 113 ILE A N 1
ATOM 918 C CA . ILE A 1 113 ? 8.985 -8.245 -12.132 1.00 88.25 113 ILE A CA 1
ATOM 919 C C . ILE A 1 113 ? 9.567 -9.496 -12.810 1.00 88.25 113 ILE A C 1
ATOM 921 O O . ILE A 1 113 ? 10.446 -9.371 -13.658 1.00 88.25 113 ILE A O 1
ATOM 925 N N . SER A 1 114 ? 9.044 -10.694 -12.514 1.00 89.25 114 SER A N 1
ATOM 926 C CA . SER A 1 114 ? 9.490 -11.940 -13.164 1.00 89.25 114 SER A CA 1
ATOM 927 C C . SER A 1 114 ? 9.306 -11.890 -14.682 1.00 89.25 114 SER A C 1
ATOM 929 O O . SER A 1 114 ? 10.240 -12.190 -15.421 1.00 89.25 114 SER A O 1
ATOM 931 N N . LYS A 1 115 ? 8.135 -11.445 -15.160 1.00 90.50 115 LYS A N 1
ATOM 932 C CA . LYS A 1 115 ? 7.854 -11.301 -16.600 1.00 90.50 115 LYS A CA 1
ATOM 933 C C . LYS A 1 115 ? 8.786 -10.294 -17.274 1.00 90.50 115 LYS A C 1
ATOM 935 O O . LYS A 1 115 ? 9.184 -10.488 -18.418 1.00 90.50 115 LYS A O 1
ATOM 940 N N . LEU A 1 116 ? 9.131 -9.209 -16.589 1.00 89.12 116 LEU A N 1
ATOM 941 C CA . LEU A 1 116 ? 10.066 -8.211 -17.111 1.00 89.12 116 LEU A CA 1
ATOM 942 C C . LEU A 1 116 ? 11.477 -8.773 -17.206 1.00 89.12 116 LEU A C 1
ATOM 944 O O . LEU A 1 116 ? 12.111 -8.645 -18.254 1.00 89.12 116 LEU A O 1
ATOM 948 N N . ASN A 1 117 ? 11.910 -9.481 -16.165 1.00 87.81 117 ASN A N 1
ATOM 949 C CA . ASN A 1 117 ? 13.192 -10.167 -16.142 1.00 87.81 117 ASN A CA 1
ATOM 950 C C . ASN A 1 117 ? 13.296 -11.207 -17.274 1.00 87.81 117 ASN A C 1
ATOM 952 O O . ASN A 1 117 ? 14.323 -11.268 -17.946 1.00 87.81 117 ASN A O 1
ATOM 956 N N . GLU A 1 118 ? 12.236 -11.977 -17.539 1.00 91.38 118 GLU A N 1
ATOM 957 C CA . GLU A 1 118 ? 12.163 -12.922 -18.667 1.00 91.38 118 GLU A CA 1
ATOM 958 C C . GLU A 1 118 ? 12.278 -12.230 -20.037 1.00 91.38 118 GLU A C 1
ATOM 960 O O . GLU A 1 118 ? 12.839 -12.799 -20.973 1.00 91.38 118 GLU A O 1
ATOM 965 N N . ASN A 1 119 ? 11.808 -10.983 -20.142 1.00 89.12 119 ASN A N 1
ATOM 966 C CA . ASN A 1 119 ? 11.895 -10.153 -21.346 1.00 89.12 119 ASN A CA 1
ATOM 967 C C . ASN A 1 119 ? 13.173 -9.288 -21.412 1.00 89.12 119 ASN A C 1
ATOM 969 O O . ASN A 1 119 ? 13.313 -8.472 -22.324 1.00 89.12 119 ASN A O 1
ATOM 973 N N . GLY A 1 120 ? 14.111 -9.454 -20.471 1.00 87.06 120 GLY A N 1
ATOM 974 C CA . GLY A 1 120 ? 15.391 -8.737 -20.437 1.00 87.06 120 GLY A CA 1
ATOM 975 C C . GLY A 1 120 ? 15.332 -7.308 -19.882 1.00 87.06 120 GLY A C 1
ATOM 976 O O . GLY A 1 120 ? 16.301 -6.561 -20.022 1.00 87.06 120 GLY A O 1
ATOM 977 N N . VAL A 1 121 ? 14.221 -6.913 -19.254 1.00 86.19 121 VAL A N 1
ATOM 978 C CA . VAL A 1 121 ? 14.073 -5.625 -18.562 1.00 86.19 121 VAL A CA 1
ATOM 979 C C . VAL A 1 121 ? 14.271 -5.849 -17.066 1.00 86.19 121 VAL A C 1
ATOM 981 O O . VAL A 1 121 ? 13.462 -6.508 -16.420 1.00 86.19 121 VAL A O 1
ATOM 984 N N . HIS A 1 122 ? 15.343 -5.288 -16.506 1.00 85.94 122 HIS A N 1
ATOM 985 C CA . HIS A 1 122 ? 15.746 -5.547 -15.123 1.00 85.94 122 HIS A CA 1
ATOM 986 C C . HIS A 1 122 ? 15.686 -4.285 -14.259 1.00 85.94 122 HIS A C 1
ATOM 988 O O . HIS A 1 122 ? 16.408 -3.318 -14.503 1.00 85.94 122 HIS A O 1
ATOM 994 N N . PHE A 1 123 ? 14.892 -4.336 -13.189 1.00 83.44 123 PHE A N 1
ATOM 995 C CA . PHE A 1 123 ? 14.768 -3.271 -12.190 1.00 83.44 123 PHE A CA 1
ATOM 996 C C . PHE A 1 123 ? 15.350 -3.728 -10.848 1.00 83.44 123 PHE A C 1
ATOM 998 O O . PHE A 1 123 ? 14.615 -4.021 -9.909 1.00 83.44 123 PHE A O 1
ATOM 1005 N N . ARG A 1 124 ? 16.687 -3.787 -10.739 1.00 79.25 124 ARG A N 1
ATOM 1006 C CA . ARG A 1 124 ? 17.375 -4.272 -9.522 1.00 79.25 124 ARG A CA 1
ATOM 1007 C C . ARG A 1 124 ? 16.912 -3.550 -8.246 1.00 79.25 124 ARG A C 1
ATOM 1009 O O . ARG A 1 124 ? 16.765 -4.181 -7.206 1.00 79.25 124 ARG A O 1
ATOM 1016 N N . GLY A 1 125 ? 16.624 -2.251 -8.340 1.00 80.44 125 GLY A N 1
ATOM 1017 C CA . GLY A 1 125 ? 16.122 -1.476 -7.203 1.00 80.44 125 GLY A CA 1
ATOM 1018 C C . GLY A 1 125 ? 14.797 -2.003 -6.638 1.00 80.44 125 GLY A C 1
ATOM 1019 O O . GLY A 1 125 ? 14.641 -2.024 -5.424 1.00 80.44 125 GLY A O 1
ATOM 1020 N N . LEU A 1 126 ? 13.879 -2.516 -7.469 1.00 80.44 126 LEU A N 1
ATOM 1021 C CA . LEU A 1 126 ? 12.625 -3.106 -6.973 1.00 80.44 126 LEU A CA 1
ATOM 1022 C C . LEU A 1 126 ? 12.852 -4.383 -6.167 1.00 80.44 126 LEU A C 1
ATOM 1024 O O . LEU A 1 126 ? 12.178 -4.599 -5.161 1.00 80.44 126 LEU A O 1
ATOM 1028 N N . GLU A 1 127 ? 13.793 -5.221 -6.601 1.00 72.75 127 GLU A N 1
ATOM 1029 C CA . GLU A 1 127 ? 14.154 -6.448 -5.886 1.00 72.75 127 GLU A CA 1
ATOM 1030 C C . GLU A 1 127 ? 14.766 -6.115 -4.513 1.00 72.75 127 GLU A C 1
ATOM 1032 O O . GLU A 1 127 ? 14.466 -6.772 -3.517 1.00 72.75 127 GLU A O 1
ATOM 1037 N N . GLU A 1 128 ? 15.561 -5.043 -4.437 1.00 75.88 128 GLU A N 1
ATOM 1038 C CA . GLU A 1 128 ? 16.205 -4.568 -3.206 1.00 75.88 128 GLU A CA 1
ATOM 1039 C C . GLU A 1 128 ? 15.253 -3.828 -2.253 1.00 75.88 128 GLU A C 1
ATOM 1041 O O . GLU A 1 128 ? 15.459 -3.851 -1.040 1.00 75.88 128 GLU A O 1
ATOM 1046 N N . MET A 1 129 ? 14.192 -3.194 -2.763 1.00 78.88 129 MET A N 1
ATOM 1047 C CA . MET A 1 129 ? 13.249 -2.419 -1.946 1.00 78.88 129 MET A CA 1
ATOM 1048 C C . MET A 1 129 ? 12.429 -3.267 -0.965 1.00 78.88 129 MET A C 1
ATOM 1050 O O . MET A 1 129 ? 11.776 -2.689 -0.095 1.00 78.88 129 MET A O 1
ATOM 1054 N N . ARG A 1 130 ? 12.447 -4.607 -1.088 1.00 80.31 130 ARG A N 1
ATOM 1055 C CA . ARG A 1 130 ? 11.736 -5.551 -0.198 1.00 80.31 130 ARG A CA 1
ATOM 1056 C C . ARG A 1 130 ? 10.298 -5.104 0.092 1.00 80.31 130 ARG A C 1
ATOM 1058 O O . ARG A 1 130 ? 9.835 -5.114 1.235 1.00 80.31 130 ARG A O 1
ATOM 1065 N N . ILE A 1 131 ? 9.603 -4.665 -0.959 1.00 84.19 131 ILE A N 1
ATOM 1066 C CA . ILE A 1 131 ? 8.274 -4.057 -0.865 1.00 84.19 131 ILE A CA 1
ATOM 1067 C C . ILE A 1 131 ? 7.344 -4.979 -0.071 1.00 84.19 131 ILE A C 1
ATOM 1069 O O . ILE A 1 131 ? 7.212 -6.165 -0.375 1.00 84.19 131 ILE A O 1
ATOM 1073 N N . LEU A 1 132 ? 6.720 -4.407 0.963 1.00 87.19 132 LEU A N 1
ATOM 1074 C CA . LEU A 1 132 ? 5.809 -5.064 1.906 1.00 87.19 132 LEU A CA 1
ATOM 1075 C C . LEU A 1 132 ? 6.418 -6.122 2.835 1.00 87.19 132 LEU A C 1
ATOM 1077 O O . LEU A 1 132 ? 5.715 -6.559 3.743 1.00 87.19 132 LEU A O 1
ATOM 1081 N N . GLU A 1 133 ? 7.678 -6.536 2.680 1.00 87.31 133 GLU A N 1
ATOM 1082 C CA . GLU A 1 133 ? 8.244 -7.612 3.508 1.00 87.31 133 GLU A CA 1
ATOM 1083 C C . GLU A 1 133 ? 8.337 -7.215 4.981 1.00 87.31 133 GLU A C 1
ATOM 1085 O O . GLU A 1 133 ? 7.835 -7.944 5.834 1.00 87.31 133 GLU A O 1
ATOM 1090 N N . ASP A 1 134 ? 8.890 -6.035 5.271 1.00 89.00 134 ASP A N 1
ATOM 1091 C CA . ASP A 1 134 ? 9.039 -5.555 6.648 1.00 89.00 134 ASP A CA 1
ATOM 1092 C C . ASP A 1 134 ? 7.671 -5.323 7.316 1.00 89.00 134 ASP A C 1
ATOM 1094 O O . ASP A 1 134 ? 7.491 -5.615 8.498 1.00 89.00 134 ASP A O 1
ATOM 1098 N N . LEU A 1 135 ? 6.679 -4.820 6.567 1.00 91.44 135 LEU A N 1
ATOM 1099 C CA . LEU A 1 135 ? 5.321 -4.632 7.085 1.00 91.44 135 LEU A CA 1
ATOM 1100 C C . LEU A 1 135 ? 4.653 -5.979 7.380 1.00 91.44 135 LEU A C 1
ATOM 1102 O O . LEU A 1 135 ? 4.082 -6.157 8.453 1.00 91.44 135 LEU A O 1
ATOM 1106 N N . LEU A 1 136 ? 4.748 -6.941 6.460 1.00 93.88 136 LEU A N 1
ATOM 1107 C CA . LEU A 1 136 ? 4.204 -8.282 6.659 1.00 93.88 136 LEU A CA 1
ATOM 1108 C C . LEU A 1 136 ? 4.869 -8.978 7.850 1.00 93.88 136 LEU A C 1
ATOM 1110 O O . LEU A 1 136 ? 4.167 -9.566 8.666 1.00 93.88 136 LEU A O 1
ATOM 1114 N N . GLU A 1 137 ? 6.190 -8.874 7.999 1.00 92.38 137 GLU A N 1
ATOM 1115 C CA . GLU A 1 137 ? 6.920 -9.432 9.141 1.00 92.38 137 GLU A CA 1
ATOM 1116 C C . GLU A 1 137 ? 6.454 -8.817 10.466 1.00 92.38 137 GLU A C 1
ATOM 1118 O O . GLU A 1 137 ? 6.106 -9.549 11.397 1.00 92.38 137 GLU A O 1
ATOM 1123 N N . LYS A 1 138 ? 6.342 -7.482 10.539 1.00 91.31 138 LYS A N 1
ATOM 1124 C CA . LYS A 1 138 ? 5.763 -6.799 11.707 1.00 91.31 138 LYS A CA 1
ATOM 1125 C C . LYS A 1 138 ? 4.357 -7.328 12.001 1.00 91.31 138 LYS A C 1
ATOM 1127 O O . LYS A 1 138 ? 4.046 -7.668 13.142 1.00 91.31 138 LYS A O 1
ATOM 1132 N N . LEU A 1 139 ? 3.504 -7.439 10.985 1.00 91.19 139 LEU A N 1
ATOM 1133 C CA . LEU A 1 139 ? 2.148 -7.946 11.165 1.00 91.19 139 LEU A CA 1
ATOM 1134 C C . LEU A 1 139 ? 2.148 -9.406 11.645 1.00 91.19 139 LEU A C 1
ATOM 1136 O O . LEU A 1 139 ? 1.358 -9.736 12.515 1.00 91.19 139 LEU A O 1
ATOM 1140 N N . TYR A 1 140 ? 3.045 -10.281 11.203 1.00 88.81 140 TYR A N 1
ATOM 1141 C CA . TYR A 1 140 ? 3.100 -11.645 11.745 1.00 88.81 140 TYR A CA 1
ATOM 1142 C C . TYR A 1 140 ? 3.588 -11.712 13.200 1.00 88.81 140 TYR A C 1
ATOM 1144 O O . TYR A 1 140 ? 3.108 -12.552 13.959 1.00 88.81 140 TYR A O 1
ATOM 1152 N N . CYS A 1 141 ? 4.500 -10.827 13.606 1.00 83.25 141 CYS A N 1
ATOM 1153 C CA . CYS A 1 141 ? 5.166 -10.898 14.909 1.00 83.25 141 CYS A CA 1
ATOM 1154 C C . CYS A 1 141 ? 4.382 -10.268 16.075 1.00 83.25 141 CYS A C 1
ATOM 1156 O O . CYS A 1 141 ? 4.557 -10.689 17.218 1.00 83.25 141 CYS A O 1
ATOM 1158 N N . TYR A 1 142 ? 3.529 -9.268 15.828 1.00 66.06 142 TYR A N 1
ATOM 1159 C CA . TYR A 1 142 ? 2.810 -8.557 16.897 1.00 66.06 142 TYR A CA 1
ATOM 1160 C C . TYR A 1 142 ? 1.373 -9.061 17.063 1.00 66.06 142 TYR A C 1
ATOM 1162 O O . TYR A 1 142 ? 0.502 -8.616 16.317 1.00 66.06 142 TYR A O 1
ATOM 1170 N N . ASN A 1 143 ? 1.111 -9.949 18.029 1.00 54.75 143 ASN A N 1
ATOM 1171 C CA . ASN A 1 143 ? -0.254 -10.273 18.486 1.00 54.75 143 ASN A CA 1
ATOM 1172 C C . ASN A 1 143 ? -0.802 -9.198 19.422 1.00 54.75 143 ASN A C 1
ATOM 1174 O O . ASN A 1 143 ? -0.089 -8.852 20.390 1.00 54.75 143 ASN A O 1
#

Sequence (143 aa):
MRKIDIVMEIWKTERKFFFYGYEVCNNTGIEFFEVITEFDLSAAVKVIIGEDLFGGCYEENVGTFIDGRYTEAEMELKMLEWDSTLEEQISTEQKSVVIGELIKGRECLRTQISKLNENGVHFRGLEEMRILEDLLEKLYCYN

Radius of gyration: 15.7 Å; chains: 1; bounding box: 35×30×40 Å

Foldseek 3Di:
DFLLVLVLLQLVLLLVVLVLQVVCCVVPVDNSCVLQDDLDLVQLNCLSQPPVLPDPVLVVVSVCVSPPVDDSVRNSVVVCVSPVSSRPDDDPVSLVVSLVSLVVSVVSRVVSQVVCVVVVRHDVVVVVSCRCVVSSVVSVPDD

Secondary structure (DSSP, 8-state):
-BHHHHHHHHHHHHHHHHHHHHHHHHHH---HHHHS-----HHHHHHHH-GGG--HHHHHHHHHHHTTSS-HHHHHHHHHHH-GGGGSBPPHHHHHHHHHHHHHHHHHHHHHHHHHHHTT---HHHHHTTTTHHHHHHHHH--

pLDDT: mean 90.16, std 6.05, range [54.75, 96.94]

Organism: Bacillus mycoides (NCBI:txid1405)